Protein AF-A0A4R0TRZ0-F1 (afdb_monomer)

Solvent-accessible surface area (backbone atoms only — not comparable to full-atom values): 6457 Å² total; per-residue (Å²): 136,85,84,77,78,76,71,84,82,78,69,50,72,62,55,52,42,51,53,36,24,73,76,64,34,57,44,56,27,37,53,67,61,46,41,63,35,51,52,32,48,51,35,42,75,73,71,62,60,54,98,83,49,60,57,81,63,45,70,57,45,32,69,75,37,55,40,48,38,53,20,52,52,53,35,73,79,34,81,83,58,50,67,72,54,36,48,45,41,29,35,47,59,85,38,78,66,44,61,55,48,50,64,71,70,49,79,77,81,126

Organism: Bifidobacterium longum subsp. longum (NCBI:txid1679)

Structure (mmCIF, N/CA/C/O backbone):
data_AF-A0A4R0TRZ0-F1
#
_entry.id   AF-A0A4R0TRZ0-F1
#
loop_
_atom_site.group_PDB
_atom_site.id
_atom_site.type_symbol
_atom_site.label_atom_id
_atom_site.label_alt_id
_atom_site.label_comp_id
_atom_site.label_asym_id
_atom_site.label_entity_id
_atom_site.label_seq_id
_atom_site.pdbx_PDB_ins_code
_atom_site.Cartn_x
_atom_site.Cartn_y
_atom_site.Cartn_z
_atom_site.occupancy
_atom_site.B_iso_or_equiv
_atom_site.auth_seq_id
_atom_site.auth_comp_id
_atom_site.auth_asym_id
_atom_site.auth_atom_id
_atom_site.pdbx_PDB_model_num
ATOM 1 N N . MET A 1 1 ? 22.651 17.150 40.019 1.00 37.97 1 MET A N 1
ATOM 2 C CA . MET A 1 1 ? 22.800 16.223 38.879 1.00 37.97 1 MET A CA 1
ATOM 3 C C . MET A 1 1 ? 21.408 15.878 38.393 1.00 37.97 1 MET A C 1
ATOM 5 O O . MET A 1 1 ? 20.681 15.198 39.104 1.00 37.97 1 MET A O 1
ATOM 9 N N . THR A 1 2 ? 20.994 16.441 37.264 1.00 39.88 2 THR A N 1
ATOM 10 C CA . THR A 1 2 ? 19.668 16.193 36.690 1.00 39.88 2 THR A CA 1
ATOM 11 C C . THR A 1 2 ? 19.796 14.981 35.777 1.00 39.88 2 THR A C 1
ATOM 13 O O . THR A 1 2 ? 20.377 15.086 34.702 1.00 39.88 2 THR A O 1
ATOM 16 N N . ASN A 1 3 ? 19.316 13.820 36.223 1.00 47.25 3 ASN A N 1
ATOM 17 C CA . ASN A 1 3 ? 19.217 12.644 35.364 1.00 47.25 3 ASN A CA 1
ATOM 18 C C . ASN A 1 3 ? 18.076 12.877 34.373 1.00 47.25 3 ASN A C 1
ATOM 20 O O . ASN A 1 3 ? 16.919 12.572 34.661 1.00 47.25 3 ASN A O 1
ATOM 24 N N . ILE A 1 4 ? 18.399 13.441 33.211 1.00 51.59 4 ILE A N 1
ATOM 25 C CA . ILE A 1 4 ? 17.530 13.332 32.045 1.00 51.59 4 ILE A CA 1
ATOM 26 C C . ILE A 1 4 ? 17.728 11.906 31.540 1.00 51.59 4 ILE A C 1
ATOM 28 O O . ILE A 1 4 ? 18.693 11.602 30.847 1.00 51.59 4 ILE A O 1
ATOM 32 N N . ILE A 1 5 ? 16.844 11.003 31.962 1.00 55.81 5 ILE A N 1
ATOM 33 C CA . ILE A 1 5 ? 16.685 9.725 31.277 1.00 55.81 5 ILE A CA 1
ATOM 34 C C . ILE A 1 5 ? 16.014 10.076 29.950 1.00 55.81 5 ILE A C 1
ATOM 36 O O . ILE A 1 5 ? 14.788 10.177 29.876 1.00 55.81 5 ILE A O 1
ATOM 40 N N . GLU A 1 6 ? 16.809 10.318 28.910 1.00 54.28 6 GLU A N 1
ATOM 41 C CA . GLU A 1 6 ? 16.296 10.249 27.548 1.00 54.28 6 GLU A CA 1
ATOM 42 C C . GLU A 1 6 ? 15.823 8.810 27.334 1.00 54.28 6 GLU A C 1
ATOM 44 O O . GLU A 1 6 ? 16.615 7.876 27.211 1.00 54.28 6 GLU A O 1
ATOM 49 N N . LYS A 1 7 ? 14.503 8.600 27.362 1.00 49.09 7 LYS A N 1
ATOM 50 C CA . LYS A 1 7 ? 13.930 7.365 26.827 1.00 49.09 7 LYS A CA 1
ATOM 51 C C . LYS A 1 7 ? 14.335 7.304 25.352 1.00 49.09 7 LYS A C 1
ATOM 53 O O . LYS A 1 7 ? 14.022 8.261 24.640 1.00 49.09 7 LYS A O 1
ATOM 58 N N . PRO A 1 8 ? 14.949 6.215 24.862 1.00 45.03 8 PRO A N 1
ATOM 59 C CA . PRO A 1 8 ? 15.121 6.058 23.431 1.00 45.03 8 PRO A CA 1
ATOM 60 C C . PRO A 1 8 ? 13.716 5.953 22.841 1.00 45.03 8 PRO A C 1
ATOM 62 O O . PRO A 1 8 ? 12.975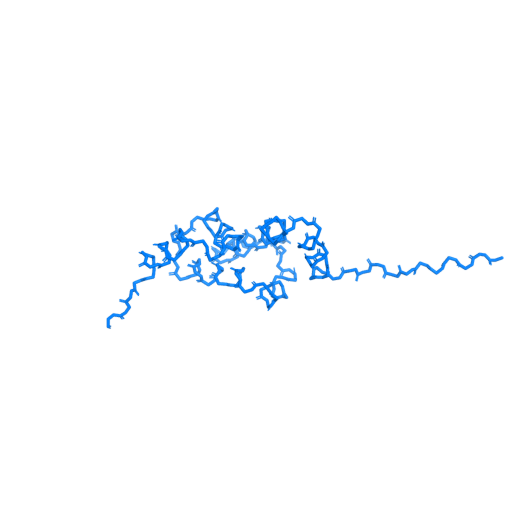 5.013 23.129 1.00 45.03 8 PRO A O 1
ATOM 65 N N . LYS A 1 9 ? 13.301 6.962 22.077 1.00 57.81 9 LYS A N 1
ATOM 66 C CA . LYS A 1 9 ? 12.044 6.909 21.334 1.00 57.81 9 LYS A CA 1
ATOM 67 C C . LYS A 1 9 ? 12.336 6.340 19.951 1.00 57.81 9 LYS A C 1
ATOM 69 O O . LYS A 1 9 ? 12.186 7.020 18.949 1.00 57.81 9 LYS A O 1
ATOM 74 N N . THR A 1 10 ? 12.794 5.096 19.909 1.00 54.50 10 THR A N 1
ATOM 75 C CA . THR A 1 10 ? 12.801 4.293 18.685 1.00 54.50 10 THR A CA 1
ATOM 76 C C . THR A 1 10 ? 11.435 3.634 18.571 1.00 54.50 10 THR A C 1
ATOM 78 O O . THR A 1 10 ? 11.265 2.455 18.875 1.00 54.50 10 THR A O 1
ATOM 81 N N . ASN A 1 11 ? 10.418 4.421 18.214 1.00 63.03 11 ASN A N 1
ATOM 82 C CA . ASN A 1 11 ? 9.164 3.814 17.790 1.00 63.03 11 ASN A CA 1
ATOM 83 C C . ASN A 1 11 ? 9.446 3.079 16.477 1.00 63.03 11 ASN A C 1
ATOM 85 O O . ASN A 1 11 ? 10.009 3.654 15.551 1.00 63.03 11 ASN A O 1
ATOM 89 N N . THR A 1 12 ? 9.097 1.797 16.413 1.00 83.31 12 THR A N 1
ATOM 90 C CA . THR A 1 12 ? 9.140 1.044 15.160 1.00 83.31 12 THR A CA 1
ATOM 91 C C . THR A 1 12 ? 8.091 1.605 14.202 1.00 83.31 12 THR A C 1
ATOM 93 O O . THR A 1 12 ? 7.075 2.155 14.638 1.00 83.31 12 THR A O 1
ATOM 96 N N . LEU A 1 13 ? 8.295 1.428 12.896 1.00 86.06 13 LEU A N 1
ATOM 97 C CA . LEU A 1 13 ? 7.359 1.889 11.866 1.00 86.06 13 LEU A CA 1
ATOM 98 C C . LEU A 1 13 ? 5.916 1.427 12.130 1.00 86.06 13 LEU A C 1
ATOM 100 O O . LEU A 1 13 ? 4.959 2.168 11.903 1.00 86.06 13 LEU A O 1
ATOM 104 N N . ILE A 1 14 ? 5.750 0.217 12.673 1.00 89.94 14 ILE A N 1
ATOM 105 C CA . ILE A 1 14 ? 4.432 -0.311 13.017 1.00 89.94 14 ILE A CA 1
ATOM 106 C C . ILE A 1 14 ? 3.779 0.404 14.201 1.00 89.94 14 ILE A C 1
ATOM 108 O O . ILE A 1 14 ? 2.562 0.600 14.210 1.00 89.94 14 ILE A O 1
ATOM 112 N N . GLU A 1 15 ? 4.564 0.838 15.185 1.00 90.44 15 GLU A N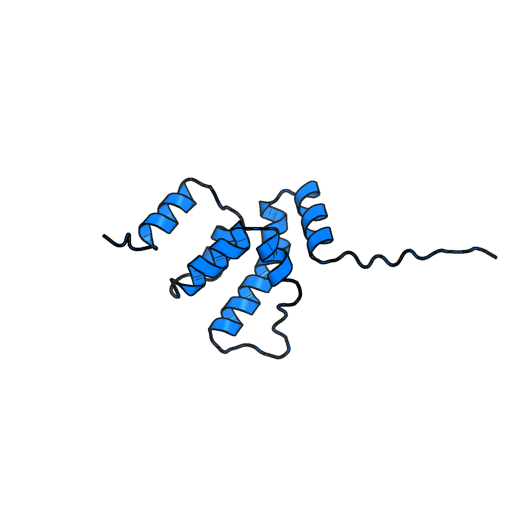 1
ATOM 113 C CA . GLU A 1 15 ? 4.034 1.610 16.302 1.00 90.44 15 GLU A CA 1
ATOM 114 C C . GLU A 1 15 ? 3.579 2.990 15.819 1.00 90.44 15 GLU A C 1
ATOM 116 O O . GLU A 1 15 ? 2.490 3.445 16.167 1.00 90.44 15 GLU A O 1
ATOM 121 N N . GLU A 1 16 ? 4.341 3.624 14.929 1.00 91.31 16 GLU A N 1
ATOM 122 C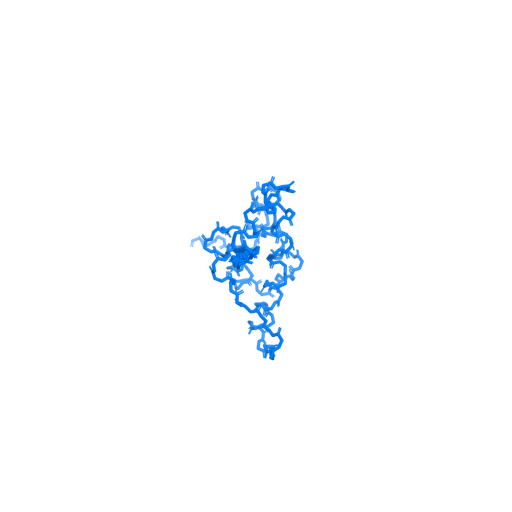 CA . GLU A 1 16 ? 3.932 4.888 14.312 1.00 91.31 16 GLU A CA 1
A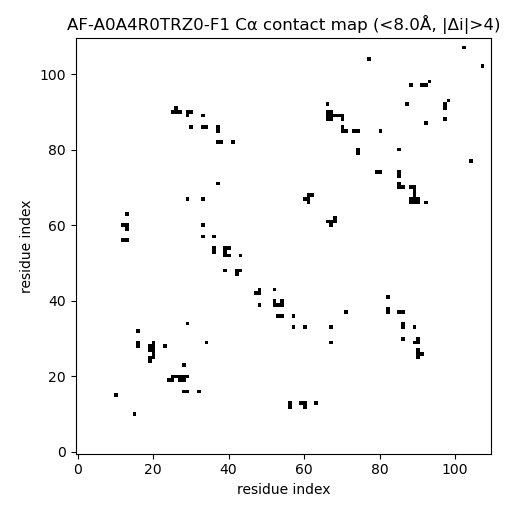TOM 123 C C . GLU A 1 16 ? 2.667 4.741 13.456 1.00 91.31 16 GLU A C 1
ATOM 125 O O . GLU A 1 16 ? 1.767 5.588 13.536 1.00 91.31 16 GLU A O 1
ATOM 130 N N . TYR A 1 17 ? 2.550 3.639 12.706 1.00 92.19 17 TYR A N 1
ATOM 131 C CA . TYR A 1 17 ? 1.325 3.293 11.987 1.00 92.19 17 TYR A CA 1
ATOM 132 C C . TYR A 1 17 ? 0.128 3.190 12.939 1.00 92.19 17 TYR A C 1
ATOM 134 O O . TYR A 1 17 ? -0.902 3.825 12.693 1.00 92.19 17 TYR A O 1
ATOM 142 N N . ARG A 1 18 ? 0.251 2.436 14.039 1.00 92.00 18 ARG A N 1
ATOM 143 C CA . ARG A 1 18 ? -0.833 2.254 15.021 1.00 92.00 18 ARG A CA 1
ATOM 144 C C . ARG A 1 18 ? -1.256 3.586 15.634 1.00 92.00 18 ARG A C 1
ATOM 146 O O . ARG A 1 18 ? -2.452 3.876 15.687 1.00 92.00 18 ARG A O 1
ATOM 153 N N . GLN A 1 19 ? -0.298 4.429 16.020 1.00 93.88 19 GLN A N 1
ATOM 154 C CA . GLN A 1 19 ? -0.588 5.754 16.573 1.00 93.88 19 GLN A CA 1
ATOM 155 C C . GLN A 1 19 ? -1.304 6.659 15.558 1.00 93.88 19 GLN A C 1
ATOM 157 O O . GLN A 1 19 ? -2.295 7.306 15.904 1.00 93.88 19 GLN A O 1
ATOM 162 N N . GLN A 1 20 ? -0.876 6.680 14.290 1.00 94.06 20 GLN A N 1
ATOM 163 C CA . GLN A 1 20 ? -1.592 7.440 13.259 1.00 94.06 20 GLN A CA 1
ATOM 164 C C . GLN A 1 20 ? -2.976 6.870 12.954 1.00 94.0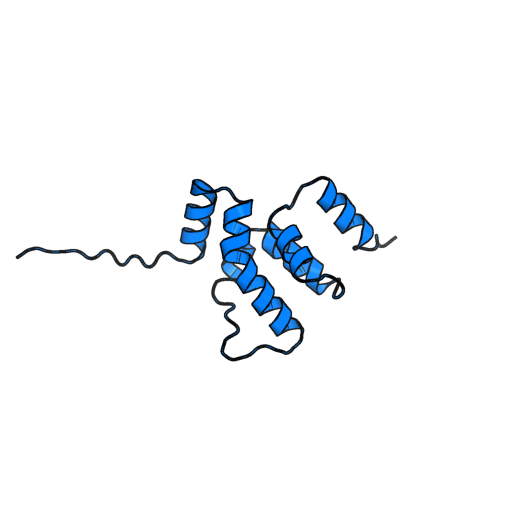6 20 GLN A C 1
ATOM 166 O O . GLN A 1 20 ? -3.910 7.646 12.742 1.00 94.06 20 GLN A O 1
ATOM 171 N N . ALA A 1 21 ? -3.126 5.546 12.920 1.00 92.56 21 ALA A N 1
ATOM 172 C CA . ALA A 1 21 ? -4.413 4.910 12.668 1.00 92.56 21 ALA A CA 1
ATOM 173 C C . ALA A 1 21 ? -5.424 5.270 13.766 1.00 92.56 21 ALA A C 1
ATOM 175 O O . ALA A 1 21 ? -6.570 5.591 13.451 1.00 92.56 21 ALA A O 1
ATOM 176 N N . LEU A 1 22 ? -4.980 5.302 15.027 1.00 93.88 22 LEU A N 1
ATOM 177 C CA . LEU A 1 22 ? -5.787 5.744 16.165 1.00 93.88 22 LEU A CA 1
ATOM 178 C C . LEU A 1 22 ? -6.139 7.238 16.088 1.00 93.88 22 LEU A C 1
ATOM 180 O O . LEU A 1 22 ? -7.283 7.608 16.340 1.00 93.88 22 LEU A O 1
ATOM 184 N N . ALA A 1 23 ? -5.184 8.097 15.725 1.00 94.88 23 ALA A N 1
ATOM 185 C CA . ALA A 1 23 ? -5.383 9.548 15.725 1.00 94.88 23 ALA A CA 1
ATOM 186 C C . ALA A 1 23 ? -6.183 10.069 14.517 1.00 94.88 23 ALA A C 1
ATOM 188 O O . ALA A 1 23 ? -6.932 11.039 14.630 1.00 94.88 23 ALA A O 1
ATOM 189 N N . TYR A 1 24 ? -6.004 9.455 13.346 1.00 93.12 24 TYR A N 1
ATOM 190 C CA . TYR A 1 24 ? -6.458 10.004 12.064 1.00 93.12 24 TYR A CA 1
ATOM 191 C C . TYR A 1 24 ? -7.273 9.024 11.212 1.00 93.12 24 TYR A C 1
ATOM 193 O O . TYR A 1 24 ? -7.732 9.395 10.128 1.00 93.12 24 TYR A O 1
ATOM 201 N N . GLY A 1 25 ? -7.466 7.794 11.691 1.00 91.56 25 GLY A N 1
ATOM 202 C CA . GLY A 1 25 ? -8.175 6.727 10.995 1.00 91.56 25 GLY A CA 1
ATOM 203 C C . GLY A 1 25 ? -7.281 5.900 10.067 1.00 91.56 25 GLY A C 1
ATOM 204 O O . GLY A 1 25 ? -6.290 6.380 9.508 1.00 91.56 25 GLY A O 1
ATOM 205 N N . HIS A 1 26 ? -7.678 4.640 9.862 1.00 90.06 26 HIS A N 1
ATOM 206 C CA . HIS A 1 26 ? -6.917 3.662 9.078 1.00 90.06 26 HIS A CA 1
ATOM 207 C C . HIS A 1 26 ? -6.623 4.121 7.648 1.00 90.06 26 HIS A C 1
ATOM 209 O O . HIS A 1 26 ? -5.491 3.974 7.202 1.00 90.06 26 HIS A O 1
ATOM 215 N N . GLU A 1 27 ? -7.596 4.697 6.930 1.00 91.75 27 GLU A N 1
ATOM 216 C CA . GLU A 1 27 ? -7.375 5.128 5.540 1.00 91.75 27 GLU A CA 1
ATOM 217 C C . GLU A 1 27 ? -6.226 6.142 5.454 1.00 91.75 27 GLU A C 1
ATOM 219 O O . GLU A 1 27 ? -5.336 6.009 4.611 1.00 91.75 27 GLU A O 1
ATOM 224 N N . LYS A 1 28 ? -6.227 7.149 6.334 1.00 92.94 28 LYS A N 1
ATOM 225 C CA . LYS A 1 28 ? -5.211 8.201 6.323 1.00 92.94 28 LYS A CA 1
ATOM 226 C C . LYS A 1 28 ? -3.846 7.654 6.734 1.00 92.94 28 LYS A C 1
ATOM 228 O O . LYS A 1 28 ? -2.873 7.945 6.049 1.00 92.94 28 LYS A O 1
ATOM 233 N N . ALA A 1 29 ? -3.784 6.809 7.763 1.00 93.44 29 ALA A N 1
ATOM 234 C CA . ALA A 1 29 ? -2.541 6.150 8.162 1.00 93.44 29 ALA A CA 1
ATOM 235 C C . ALA A 1 29 ? -1.966 5.272 7.036 1.00 93.44 29 ALA A C 1
ATOM 237 O O . ALA A 1 29 ? -0.790 5.386 6.706 1.00 93.44 29 ALA A O 1
ATOM 238 N N . ILE A 1 30 ? -2.794 4.461 6.368 1.00 92.50 30 ILE A N 1
ATOM 239 C CA . ILE A 1 30 ? -2.348 3.641 5.230 1.00 92.50 30 ILE A CA 1
ATOM 240 C C . ILE A 1 30 ? -1.796 4.524 4.112 1.00 92.50 30 ILE A C 1
ATOM 242 O O . ILE A 1 30 ? -0.737 4.227 3.571 1.00 92.50 30 ILE A O 1
ATOM 246 N N . ARG A 1 31 ? -2.467 5.631 3.776 1.00 94.12 31 ARG A N 1
ATOM 247 C CA . ARG A 1 31 ? -1.956 6.554 2.753 1.00 94.12 31 ARG A CA 1
ATOM 248 C C . ARG A 1 31 ? -0.604 7.150 3.128 1.00 94.12 31 ARG A C 1
ATOM 250 O O . ARG A 1 31 ? 0.213 7.313 2.229 1.00 94.12 31 ARG A O 1
ATOM 257 N N . THR A 1 32 ? -0.365 7.449 4.403 1.00 93.00 32 THR A N 1
ATOM 258 C CA . THR A 1 32 ? 0.925 7.975 4.864 1.00 93.00 32 THR A CA 1
ATOM 259 C C . THR A 1 32 ? 2.036 6.930 4.755 1.00 93.00 32 THR A C 1
ATOM 261 O O . THR A 1 32 ? 3.068 7.210 4.159 1.00 93.00 32 THR A O 1
ATOM 264 N N . PHE A 1 33 ? 1.824 5.730 5.304 1.00 91.19 33 PHE A N 1
ATOM 265 C CA . PHE A 1 33 ? 2.8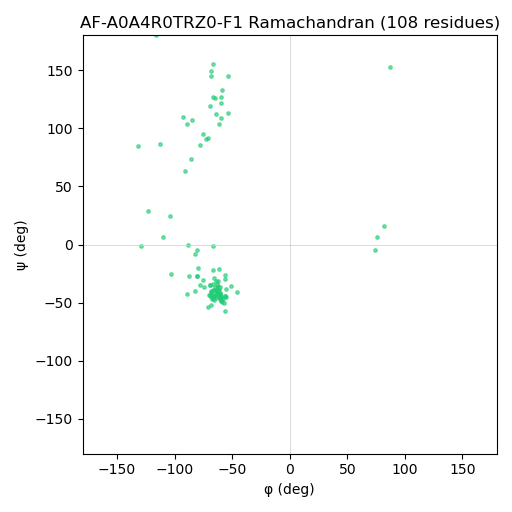91 4.730 5.452 1.00 91.19 33 PHE A CA 1
ATOM 266 C C . PHE A 1 33 ? 3.033 3.808 4.238 1.00 91.19 33 PHE A C 1
ATOM 268 O O . PHE A 1 33 ? 4.141 3.534 3.792 1.00 91.19 33 PHE A O 1
ATOM 275 N N . ALA A 1 34 ? 1.922 3.337 3.668 1.00 91.31 34 ALA A N 1
ATOM 276 C CA . ALA A 1 34 ? 1.967 2.340 2.603 1.00 91.31 34 ALA A CA 1
ATOM 277 C C . ALA A 1 34 ? 2.263 2.942 1.225 1.00 91.31 34 ALA A C 1
ATOM 279 O O . ALA A 1 34 ? 2.804 2.241 0.382 1.00 91.31 34 ALA A O 1
ATOM 280 N N . THR A 1 35 ? 1.920 4.210 0.964 1.00 93.31 35 THR A N 1
ATOM 281 C CA . THR A 1 35 ? 2.169 4.844 -0.348 1.00 93.31 35 THR A CA 1
ATOM 282 C C . THR A 1 35 ? 3.641 4.792 -0.772 1.00 93.31 35 THR A C 1
ATOM 284 O O . THR A 1 35 ? 3.894 4.233 -1.841 1.00 93.31 35 THR A O 1
ATOM 287 N N . PRO A 1 36 ? 4.605 5.317 0.016 1.00 91.50 36 PRO A N 1
ATOM 288 C CA . PRO A 1 36 ? 6.012 5.285 -0.386 1.00 91.50 36 PRO A CA 1
ATOM 289 C C . PRO A 1 36 ? 6.529 3.850 -0.543 1.00 91.50 36 PRO A C 1
ATOM 291 O O . PRO A 1 36 ? 7.207 3.546 -1.519 1.00 91.50 36 PRO A O 1
ATOM 294 N N . MET A 1 37 ? 6.124 2.934 0.340 1.00 92.56 37 MET A N 1
ATOM 295 C CA . MET A 1 37 ? 6.553 1.534 0.279 1.00 92.56 37 MET A CA 1
ATOM 296 C C . MET A 1 37 ? 5.986 0.781 -0.927 1.00 92.56 37 MET A C 1
ATOM 298 O O . MET A 1 37 ? 6.698 0.017 -1.565 1.00 92.56 37 MET A O 1
ATOM 302 N N . LEU A 1 38 ? 4.715 1.008 -1.276 1.00 92.81 38 LEU A N 1
ATOM 303 C CA . LEU A 1 38 ? 4.094 0.417 -2.463 1.00 92.81 38 LEU A CA 1
ATOM 304 C C . LEU A 1 38 ? 4.721 0.963 -3.752 1.00 92.81 38 LEU A C 1
ATOM 306 O O . LEU A 1 38 ? 4.846 0.216 -4.715 1.00 92.81 38 LEU A O 1
ATOM 310 N N . GLN A 1 39 ? 5.130 2.236 -3.769 1.00 91.69 39 GLN A N 1
ATOM 311 C CA . GLN A 1 39 ? 5.858 2.841 -4.890 1.00 91.69 39 GLN A CA 1
ATOM 312 C C . GLN A 1 39 ? 7.263 2.248 -5.041 1.00 91.69 39 GLN A C 1
ATOM 314 O O . GLN A 1 39 ? 7.657 1.882 -6.146 1.00 91.69 39 GLN A O 1
ATOM 319 N N . ALA A 1 40 ? 8.004 2.127 -3.937 1.00 90.31 40 ALA A N 1
ATOM 320 C CA . ALA A 1 40 ? 9.313 1.478 -3.917 1.00 90.31 40 ALA A CA 1
ATOM 321 C C . ALA A 1 40 ? 9.210 0.009 -4.362 1.00 90.31 40 ALA A C 1
ATOM 323 O O . ALA A 1 40 ? 9.997 -0.462 -5.181 1.00 90.31 40 ALA A O 1
ATOM 324 N N . TRP A 1 41 ? 8.187 -0.699 -3.882 1.00 91.31 41 TRP A N 1
ATOM 325 C CA . TRP A 1 41 ? 7.931 -2.089 -4.240 1.00 91.31 41 TRP A CA 1
ATOM 326 C C . TRP A 1 41 ? 7.570 -2.256 -5.723 1.00 91.31 41 TRP A C 1
ATOM 328 O O . TRP A 1 41 ? 8.119 -3.141 -6.372 1.00 91.31 41 TRP A O 1
ATOM 338 N N . GLU A 1 42 ? 6.708 -1.398 -6.282 1.00 90.06 42 GLU A N 1
ATOM 339 C CA . GLU A 1 42 ? 6.358 -1.423 -7.713 1.00 90.06 42 GLU A CA 1
ATOM 340 C C . GLU A 1 42 ? 7.606 -1.223 -8.584 1.00 90.06 42 GLU A C 1
ATOM 342 O O . GLU A 1 42 ? 7.877 -2.047 -9.458 1.00 90.06 42 GLU A O 1
ATOM 347 N N . LYS A 1 43 ? 8.426 -0.205 -8.281 1.00 88.00 43 LYS A N 1
ATOM 348 C CA . LYS A 1 43 ? 9.708 0.021 -8.968 1.00 88.00 43 LYS A CA 1
ATOM 349 C C . LYS A 1 43 ? 10.623 -1.200 -8.893 1.00 88.00 43 LYS A C 1
ATOM 351 O O . LYS A 1 43 ? 11.220 -1.585 -9.898 1.00 88.00 43 LYS A O 1
ATOM 356 N N . ALA A 1 44 ? 10.727 -1.822 -7.719 1.00 87.50 44 ALA A N 1
ATOM 357 C CA . ALA A 1 44 ? 11.539 -3.019 -7.537 1.00 87.50 44 ALA A CA 1
ATOM 358 C C . ALA A 1 44 ? 11.018 -4.199 -8.371 1.00 87.50 44 ALA A C 1
ATOM 360 O O . ALA A 1 44 ? 11.813 -4.906 -8.992 1.00 87.50 44 ALA A O 1
ATOM 361 N N . CYS A 1 45 ? 9.698 -4.384 -8.451 1.00 85.94 45 CYS A N 1
ATOM 362 C CA . CYS A 1 45 ? 9.081 -5.396 -9.310 1.00 85.94 45 CYS A CA 1
ATOM 363 C C . CYS A 1 45 ? 9.327 -5.149 -10.805 1.00 85.94 45 CYS A C 1
ATOM 365 O O . CYS A 1 45 ? 9.430 -6.111 -11.566 1.00 85.94 45 CYS A O 1
ATOM 367 N N . GLU A 1 46 ? 9.451 -3.892 -11.227 1.00 86.62 46 GLU A N 1
ATOM 368 C CA . GLU A 1 46 ? 9.783 -3.514 -12.606 1.00 86.62 46 GLU A CA 1
ATOM 369 C C . GLU A 1 46 ? 11.290 -3.596 -12.924 1.00 86.62 46 GLU A C 1
ATOM 371 O O . GLU A 1 46 ? 11.689 -3.423 -14.075 1.00 86.62 46 GLU A O 1
ATOM 376 N N . GLY A 1 47 ? 12.136 -3.901 -11.932 1.00 85.44 47 GLY A N 1
ATOM 377 C CA . GLY A 1 47 ? 13.592 -3.964 -12.091 1.00 85.44 47 GLY A CA 1
ATOM 378 C C . GLY A 1 47 ? 14.291 -2.602 -12.011 1.00 85.44 47 GLY A C 1
ATOM 379 O O . GLY A 1 47 ? 15.454 -2.497 -12.391 1.00 85.44 47 GLY A O 1
ATOM 380 N N . TYR A 1 48 ? 13.603 -1.576 -11.504 1.00 84.75 48 TYR A N 1
ATOM 381 C CA . TYR A 1 48 ? 14.113 -0.214 -11.312 1.00 84.75 48 TYR A CA 1
ATOM 382 C C . TYR A 1 48 ? 14.449 0.102 -9.845 1.00 84.75 48 TYR A C 1
ATOM 384 O O . TYR A 1 48 ? 14.409 1.265 -9.450 1.00 84.75 48 TYR A O 1
ATOM 392 N N . ALA A 1 49 ? 14.742 -0.912 -9.023 1.00 82.38 49 ALA A N 1
ATOM 393 C CA . ALA A 1 49 ? 15.236 -0.678 -7.668 1.00 82.38 49 ALA A CA 1
ATOM 394 C C . ALA A 1 49 ? 16.615 0.002 -7.716 1.00 82.38 49 ALA A C 1
ATOM 396 O O . ALA A 1 49 ? 17.540 -0.503 -8.354 1.00 82.38 49 ALA A O 1
ATOM 397 N N . ASP A 1 50 ? 16.732 1.130 -7.027 1.00 79.44 50 ASP A N 1
ATOM 398 C CA . ASP A 1 50 ? 17.952 1.910 -6.823 1.00 79.44 50 ASP A CA 1
ATOM 399 C C . ASP A 1 50 ? 18.336 1.945 -5.332 1.00 79.44 50 ASP A C 1
ATOM 401 O O . ASP A 1 50 ? 17.668 1.351 -4.484 1.00 79.44 50 ASP A O 1
ATOM 405 N N . GLU A 1 51 ? 19.437 2.627 -5.005 1.00 73.69 51 GLU A N 1
ATOM 406 C CA . GLU A 1 51 ? 19.904 2.800 -3.620 1.00 73.69 51 GLU A CA 1
ATOM 407 C C . GLU A 1 51 ? 18.888 3.552 -2.737 1.00 73.69 51 GLU A C 1
ATOM 409 O O . GLU A 1 51 ? 18.899 3.375 -1.521 1.00 73.69 51 GLU A O 1
ATOM 414 N N . ASP A 1 52 ? 17.969 4.313 -3.343 1.00 73.12 52 ASP A N 1
ATOM 415 C CA . ASP A 1 52 ? 16.899 5.055 -2.664 1.00 73.12 52 ASP A CA 1
ATOM 416 C C . ASP A 1 52 ? 15.616 4.213 -2.476 1.00 73.12 52 ASP A C 1
ATOM 418 O O . ASP A 1 52 ? 14.611 4.686 -1.933 1.00 73.12 52 ASP A O 1
ATOM 422 N N . THR A 1 53 ? 15.607 2.957 -2.934 1.00 75.50 53 THR A N 1
ATOM 423 C CA . THR A 1 53 ? 14.447 2.065 -2.834 1.00 75.50 53 THR A CA 1
ATOM 424 C C . THR A 1 53 ? 14.333 1.491 -1.419 1.00 75.50 53 THR A C 1
ATOM 426 O O . THR A 1 53 ? 14.790 0.387 -1.118 1.00 75.50 53 THR A O 1
ATOM 429 N N . GLU A 1 54 ? 13.686 2.246 -0.532 1.00 74.88 54 GLU A N 1
ATOM 430 C CA . GLU A 1 54 ? 13.497 1.878 0.873 1.00 74.88 54 GLU A CA 1
ATOM 431 C C . GLU A 1 54 ? 12.267 0.972 1.075 1.00 74.88 54 GLU A C 1
ATOM 433 O O . GLU A 1 54 ? 11.111 1.394 0.991 1.00 74.88 54 GLU A O 1
ATOM 438 N N . LEU A 1 55 ? 12.531 -0.311 1.342 1.00 84.38 55 LEU A N 1
ATOM 439 C CA . LEU A 1 55 ? 11.524 -1.334 1.671 1.00 84.38 55 LEU A CA 1
ATOM 440 C C . LEU A 1 55 ? 11.589 -1.790 3.136 1.00 84.38 55 LEU A C 1
ATOM 442 O O . LEU A 1 55 ? 10.892 -2.735 3.526 1.00 84.38 55 LEU A O 1
ATOM 446 N N . GLU A 1 56 ? 12.423 -1.144 3.952 1.00 85.75 56 GLU A N 1
ATOM 447 C CA . GLU A 1 56 ? 12.544 -1.456 5.373 1.00 85.75 56 GLU A CA 1
ATOM 448 C C . GLU A 1 56 ? 11.187 -1.291 6.076 1.00 85.75 56 GLU A C 1
ATOM 450 O O . GLU A 1 56 ? 10.445 -0.341 5.842 1.00 85.75 56 GLU A O 1
ATOM 455 N N . GLY A 1 57 ? 10.800 -2.274 6.890 1.00 86.38 57 GLY A N 1
ATOM 456 C CA . GLY A 1 57 ? 9.500 -2.279 7.567 1.00 86.38 57 GLY A CA 1
ATOM 457 C C . GLY A 1 57 ? 8.289 -2.585 6.672 1.00 86.38 57 GLY A C 1
ATOM 458 O O . GLY A 1 57 ? 7.189 -2.759 7.199 1.00 86.38 57 GLY A O 1
ATOM 459 N N . 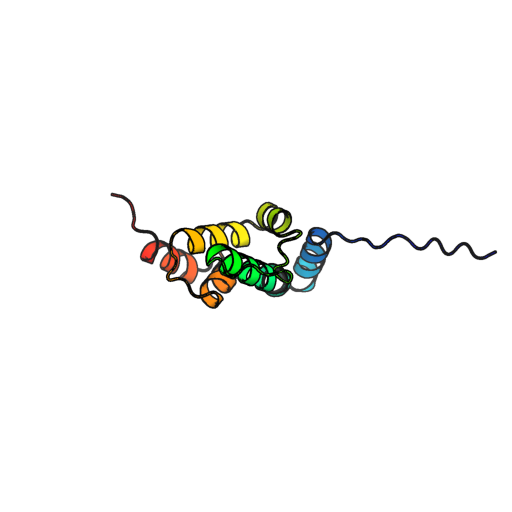PHE A 1 58 ? 8.437 -2.737 5.347 1.00 90.50 58 PHE A N 1
ATOM 460 C CA . PHE A 1 58 ? 7.289 -3.037 4.478 1.00 90.50 58 PHE A CA 1
ATOM 461 C C . PHE A 1 58 ? 6.681 -4.418 4.763 1.00 90.50 58 PHE A C 1
ATOM 463 O O . PHE A 1 58 ? 5.459 -4.572 4.808 1.00 90.50 58 PHE A O 1
ATOM 470 N N . ALA A 1 59 ? 7.522 -5.423 5.027 1.00 89.12 59 ALA A N 1
ATOM 471 C CA . ALA A 1 59 ? 7.065 -6.756 5.427 1.00 89.12 59 ALA A CA 1
ATOM 472 C C . ALA A 1 59 ? 6.309 -6.737 6.768 1.00 89.12 59 ALA A C 1
ATOM 474 O O . ALA A 1 59 ? 5.305 -7.437 6.928 1.00 89.12 59 ALA A O 1
ATOM 475 N N . GLU A 1 60 ? 6.751 -5.905 7.714 1.00 90.62 60 GLU A N 1
ATOM 476 C CA . GLU A 1 60 ? 6.067 -5.707 8.995 1.00 90.62 60 GLU A CA 1
ATOM 477 C C . GLU A 1 60 ? 4.707 -5.035 8.782 1.00 90.62 60 GLU A C 1
ATOM 479 O O . GLU A 1 60 ? 3.688 -5.523 9.275 1.00 90.62 60 GLU A O 1
ATOM 484 N N . LEU A 1 61 ? 4.661 -3.980 7.961 1.00 90.50 61 LEU A N 1
ATOM 485 C CA . LEU A 1 61 ? 3.422 -3.285 7.619 1.00 90.50 61 LEU A CA 1
ATOM 486 C C . LEU A 1 61 ? 2.416 -4.214 6.922 1.00 90.50 61 LEU A C 1
ATOM 488 O O . LEU A 1 61 ? 1.236 -4.193 7.263 1.00 90.50 61 LEU A O 1
ATOM 492 N N . MET A 1 62 ? 2.857 -5.058 5.983 1.00 91.69 62 MET A N 1
ATOM 493 C CA . MET A 1 62 ? 1.998 -6.055 5.323 1.00 91.69 62 MET A CA 1
ATOM 494 C C . MET A 1 62 ? 1.489 -7.141 6.279 1.00 91.69 62 MET A C 1
ATOM 496 O O . MET A 1 62 ? 0.415 -7.707 6.051 1.00 91.69 62 MET A O 1
ATOM 500 N N . SER A 1 63 ? 2.255 -7.449 7.325 1.00 88.25 63 SER A N 1
ATOM 501 C CA . SER A 1 63 ? 1.871 -8.441 8.333 1.00 88.25 63 SER A CA 1
ATOM 502 C C . SER A 1 63 ? 0.783 -7.911 9.265 1.00 88.25 63 SER A C 1
ATOM 504 O O . SER A 1 63 ? -0.122 -8.660 9.625 1.00 88.25 63 SER A O 1
ATOM 506 N N . GLU A 1 64 ? 0.829 -6.622 9.605 1.00 89.00 64 GLU A N 1
ATOM 507 C CA . GLU A 1 64 ? -0.199 -5.969 10.424 1.00 89.00 64 GLU A CA 1
ATOM 508 C C . GLU A 1 64 ? -1.424 -5.543 9.594 1.00 89.00 64 GLU A C 1
ATOM 510 O O . GLU A 1 64 ? -2.567 -5.665 10.035 1.00 89.00 64 GLU A O 1
ATOM 515 N N . VAL A 1 65 ? -1.204 -5.028 8.380 1.00 90.00 65 VAL A N 1
ATOM 516 C CA . VAL A 1 65 ? -2.235 -4.382 7.560 1.00 90.00 65 VAL A CA 1
ATOM 517 C C . VAL A 1 65 ? -2.520 -5.217 6.319 1.00 90.00 65 VAL A C 1
ATOM 519 O O . VAL A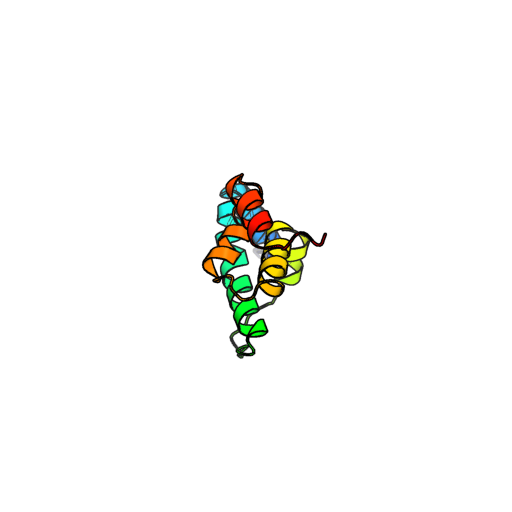 1 65 ? -1.995 -4.969 5.231 1.00 90.00 65 VAL A O 1
ATOM 522 N N . PHE A 1 66 ? -3.427 -6.185 6.457 1.00 87.00 66 PHE A N 1
ATOM 523 C CA . PHE A 1 66 ? -3.754 -7.127 5.379 1.00 87.00 66 PHE A CA 1
ATOM 524 C C . PHE A 1 66 ? -4.205 -6.459 4.077 1.00 87.00 66 PHE A C 1
ATOM 526 O O . PHE A 1 66 ? -3.905 -6.967 3.006 1.00 87.00 66 PHE A O 1
ATOM 533 N N . ASN A 1 67 ? -4.831 -5.284 4.142 1.00 89.19 67 ASN A N 1
ATOM 534 C CA . ASN A 1 67 ? -5.222 -4.538 2.944 1.00 89.19 67 ASN A CA 1
ATOM 535 C C . ASN A 1 67 ? -4.015 -4.114 2.092 1.00 89.19 67 ASN A C 1
ATOM 537 O O . ASN A 1 67 ? -4.103 -4.104 0.867 1.00 89.19 67 ASN A O 1
ATOM 541 N N . VAL A 1 68 ? -2.891 -3.767 2.730 1.00 91.12 68 VAL A N 1
ATOM 542 C CA . VAL A 1 68 ? -1.641 -3.409 2.041 1.00 91.12 68 VAL A CA 1
ATOM 543 C C . VAL A 1 68 ? -1.061 -4.643 1.356 1.00 91.12 68 VAL A C 1
ATOM 545 O O . VAL A 1 68 ? -0.718 -4.584 0.176 1.00 91.12 68 VAL A O 1
ATOM 548 N N . ARG A 1 69 ? -1.036 -5.780 2.062 1.00 90.75 69 ARG A N 1
ATOM 549 C CA . ARG A 1 69 ? -0.606 -7.070 1.507 1.00 90.75 69 ARG A CA 1
ATOM 550 C C . ARG A 1 69 ? -1.458 -7.486 0.309 1.00 90.75 69 ARG A C 1
ATOM 552 O O . ARG A 1 69 ? -0.922 -7.821 -0.742 1.00 90.75 69 ARG A O 1
ATOM 559 N N . ASP A 1 70 ? -2.777 -7.441 0.454 1.00 87.94 70 ASP A N 1
ATOM 560 C CA . ASP A 1 70 ? -3.711 -7.856 -0.591 1.00 87.94 70 ASP A CA 1
ATOM 561 C C . ASP A 1 70 ? -3.614 -6.939 -1.819 1.00 87.94 70 ASP A C 1
ATOM 563 O O . ASP A 1 70 ? -3.688 -7.417 -2.950 1.00 87.94 70 ASP A O 1
ATOM 567 N N . ALA A 1 71 ? -3.390 -5.635 -1.619 1.00 89.38 71 ALA A N 1
ATOM 568 C CA . ALA A 1 71 ? -3.147 -4.695 -2.708 1.00 89.38 71 ALA A CA 1
ATOM 569 C C . ALA A 1 71 ? -1.845 -5.000 -3.465 1.00 89.38 71 ALA A C 1
ATOM 571 O O . ALA A 1 71 ? -1.856 -4.995 -4.696 1.00 89.38 71 ALA A O 1
ATOM 572 N N . ALA A 1 72 ? -0.756 -5.309 -2.753 1.00 89.81 72 ALA A N 1
ATOM 573 C CA . ALA A 1 72 ? 0.509 -5.712 -3.367 1.00 89.81 72 ALA A CA 1
ATOM 574 C C . ALA A 1 72 ? 0.357 -7.025 -4.158 1.00 89.81 72 ALA A C 1
ATOM 576 O O . ALA A 1 72 ? 0.758 -7.105 -5.317 1.00 89.81 72 ALA A O 1
ATOM 577 N N . ILE A 1 73 ? -0.326 -8.031 -3.598 1.00 88.38 73 ILE A N 1
ATOM 578 C CA . ILE A 1 73 ? -0.628 -9.283 -4.315 1.00 88.38 73 ILE A CA 1
ATOM 579 C C . ILE A 1 73 ? -1.464 -9.001 -5.570 1.00 88.38 73 ILE A C 1
ATOM 581 O O . ILE A 1 73 ? -1.149 -9.506 -6.647 1.00 88.38 73 ILE A O 1
ATOM 585 N N . ALA A 1 74 ? -2.508 -8.174 -5.458 1.00 84.00 74 ALA A N 1
ATOM 586 C CA . ALA A 1 74 ? -3.377 -7.826 -6.580 1.00 84.00 74 ALA A CA 1
ATOM 587 C C . ALA A 1 74 ? -2.635 -7.078 -7.700 1.00 84.00 74 ALA A C 1
ATOM 589 O O . ALA A 1 74 ? -2.949 -7.260 -8.877 1.00 84.00 74 ALA A O 1
ATOM 590 N N . ALA A 1 75 ? -1.646 -6.260 -7.346 1.00 87.00 75 ALA A N 1
ATOM 591 C CA . ALA A 1 75 ? -0.762 -5.614 -8.303 1.00 87.00 75 ALA A CA 1
ATOM 592 C C . ALA A 1 75 ? 0.183 -6.614 -8.985 1.00 87.00 75 ALA A C 1
ATOM 594 O O . ALA A 1 75 ? 0.310 -6.594 -10.206 1.00 87.00 75 ALA A O 1
ATOM 595 N N . ALA A 1 76 ? 0.775 -7.541 -8.224 1.00 86.88 76 ALA A N 1
ATOM 596 C CA . ALA A 1 76 ? 1.707 -8.537 -8.755 1.00 86.88 76 ALA A CA 1
ATOM 597 C C . ALA A 1 76 ? 1.049 -9.475 -9.782 1.00 86.88 76 ALA A C 1
ATOM 599 O O . ALA A 1 76 ? 1.650 -9.825 -10.795 1.00 86.88 76 ALA A O 1
ATOM 600 N N . ILE A 1 77 ? -0.206 -9.865 -9.549 1.00 84.75 77 ILE A N 1
ATOM 601 C CA . ILE A 1 77 ? -0.970 -10.717 -10.476 1.00 84.75 77 ILE A CA 1
ATOM 602 C C . ILE A 1 77 ? -1.566 -9.942 -11.659 1.00 84.75 77 ILE A C 1
ATOM 604 O O . ILE A 1 77 ? -1.930 -10.548 -12.668 1.00 84.75 77 ILE A O 1
ATOM 608 N N . ASN A 1 78 ? -1.714 -8.619 -11.541 1.00 83.00 78 ASN A N 1
ATOM 609 C CA . ASN A 1 78 ? -2.276 -7.773 -12.585 1.00 83.00 78 ASN A CA 1
ATOM 610 C C . ASN A 1 78 ? -1.389 -6.543 -12.830 1.00 83.00 78 ASN A C 1
ATOM 612 O O . ASN A 1 78 ? -1.701 -5.450 -12.346 1.00 83.00 78 ASN A O 1
ATOM 616 N N . PRO A 1 79 ? -0.347 -6.677 -13.671 1.00 78.50 79 PRO A N 1
ATOM 617 C CA . PRO A 1 79 ? 0.623 -5.608 -13.923 1.00 78.50 79 PRO A CA 1
ATOM 618 C C . PRO A 1 79 ? 0.030 -4.390 -14.652 1.00 78.50 79 PRO A C 1
ATOM 620 O O . PRO A 1 79 ? 0.722 -3.417 -14.916 1.00 78.50 79 PRO A O 1
ATOM 623 N N . ARG A 1 80 ? -1.265 -4.406 -15.007 1.00 82.44 80 ARG A N 1
ATOM 624 C CA . ARG A 1 80 ? -1.961 -3.236 -15.572 1.00 82.44 80 ARG A CA 1
ATOM 625 C C . ARG A 1 80 ? -2.446 -2.263 -14.499 1.00 82.44 80 ARG A C 1
ATOM 627 O O . ARG A 1 80 ? -2.991 -1.207 -14.835 1.00 82.44 80 ARG A O 1
ATOM 634 N N . PHE A 1 81 ? -2.347 -2.627 -13.223 1.00 85.06 81 PHE A N 1
ATOM 635 C CA . PHE A 1 81 ? -2.722 -1.736 -12.138 1.00 85.06 81 PHE A CA 1
ATOM 636 C C . PHE A 1 81 ? -1.737 -0.587 -12.046 1.00 85.06 81 PHE A C 1
ATOM 638 O O . PHE A 1 81 ? -0.565 -0.775 -11.781 1.00 85.06 81 PHE A O 1
ATOM 645 N N . LYS A 1 82 ? -2.252 0.628 -12.227 1.00 89.94 82 LYS A N 1
ATOM 646 C CA . LYS A 1 82 ? -1.493 1.838 -11.927 1.00 89.94 82 LYS A CA 1
ATOM 647 C C . LYS A 1 82 ? -1.292 1.937 -10.418 1.00 89.94 82 LYS A C 1
ATOM 649 O O . LYS A 1 82 ? -2.248 1.682 -9.678 1.00 89.94 82 LYS A O 1
ATOM 654 N N . ILE A 1 83 ? -0.151 2.453 -9.975 1.00 91.19 83 ILE A N 1
ATOM 655 C CA . ILE A 1 83 ? 0.150 2.694 -8.557 1.00 91.19 83 ILE A CA 1
ATOM 656 C C . ILE A 1 83 ? -0.972 3.372 -7.761 1.00 91.19 83 ILE A C 1
ATOM 658 O O . ILE A 1 83 ? -1.312 2.953 -6.657 1.00 91.19 83 ILE A O 1
ATOM 662 N N . GLY A 1 84 ? -1.655 4.361 -8.347 1.00 91.00 84 GLY A N 1
ATOM 663 C CA . GLY A 1 84 ? -2.794 5.027 -7.705 1.00 91.00 84 GLY A CA 1
ATOM 664 C C . GLY A 1 84 ? -3.977 4.089 -7.420 1.00 91.00 84 GLY A C 1
ATOM 665 O O . GLY A 1 84 ? -4.690 4.270 -6.432 1.00 91.00 84 GLY A O 1
ATOM 666 N N . THR A 1 85 ? -4.184 3.064 -8.249 1.00 88.75 85 THR A N 1
ATOM 667 C CA . THR A 1 85 ? -5.157 1.996 -7.984 1.00 88.75 85 THR A CA 1
ATOM 668 C C . THR A 1 85 ? -4.682 1.124 -6.826 1.00 88.75 85 THR A C 1
ATOM 670 O O . THR A 1 85 ? -5.482 0.860 -5.935 1.00 88.75 85 THR A O 1
ATOM 673 N N . ILE A 1 86 ? -3.401 0.749 -6.785 1.00 90.50 86 ILE A N 1
ATOM 674 C CA . ILE A 1 86 ? -2.808 -0.079 -5.719 1.00 90.50 86 ILE A CA 1
ATOM 675 C C . ILE A 1 86 ? -2.937 0.612 -4.352 1.00 90.50 86 ILE A C 1
ATOM 677 O O . ILE A 1 86 ? -3.450 0.031 -3.398 1.00 90.50 86 ILE A O 1
ATOM 681 N N . ILE A 1 87 ? -2.594 1.899 -4.274 1.00 92.38 87 ILE A N 1
ATOM 682 C CA . ILE A 1 87 ? -2.737 2.703 -3.049 1.00 92.38 87 ILE A CA 1
ATOM 683 C C . ILE A 1 87 ? -4.205 2.781 -2.611 1.00 92.38 87 ILE A C 1
ATOM 685 O O . ILE A 1 87 ? -4.520 2.672 -1.426 1.00 92.38 87 ILE A O 1
ATOM 689 N N . ASN A 1 88 ? -5.134 2.955 -3.556 1.00 90.12 88 ASN A N 1
ATOM 690 C CA . ASN A 1 88 ? -6.561 2.978 -3.235 1.00 90.12 88 ASN A CA 1
ATOM 691 C C . ASN A 1 88 ? -7.090 1.608 -2.792 1.00 90.12 88 ASN A C 1
ATOM 693 O O . ASN A 1 88 ? -7.961 1.570 -1.923 1.00 90.12 88 ASN A O 1
ATOM 697 N N . LEU A 1 89 ? -6.572 0.511 -3.355 1.00 86.81 89 LEU A N 1
ATOM 698 C CA . LEU A 1 89 ? -6.880 -0.846 -2.904 1.00 86.81 89 LEU A CA 1
ATOM 699 C C . LEU A 1 89 ? -6.463 -1.015 -1.437 1.00 86.81 89 LEU A C 1
ATOM 701 O O . LEU A 1 89 ? -7.28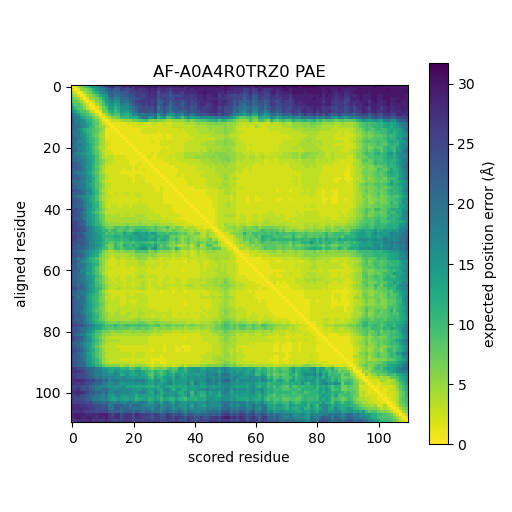1 -1.436 -0.623 1.00 86.81 89 LEU A O 1
ATOM 705 N N . ALA A 1 90 ? -5.246 -0.594 -1.090 1.00 91.25 90 ALA A N 1
ATOM 706 C CA . ALA A 1 90 ? -4.739 -0.673 0.276 1.00 91.25 90 ALA A CA 1
ATOM 707 C C . ALA A 1 90 ? -5.545 0.203 1.253 1.00 91.25 90 ALA A C 1
ATOM 709 O O . ALA A 1 90 ? -5.925 -0.241 2.335 1.00 91.25 90 ALA A O 1
ATOM 710 N N . ALA A 1 91 ? -5.833 1.451 0.878 1.00 90.69 91 ALA A N 1
ATOM 711 C CA . ALA A 1 91 ? -6.409 2.440 1.788 1.00 90.69 91 ALA A CA 1
ATOM 712 C C . ALA A 1 91 ? -7.933 2.306 1.981 1.00 90.69 91 ALA A C 1
ATOM 714 O O . ALA A 1 91 ? -8.452 2.693 3.027 1.00 90.69 91 ALA A O 1
ATOM 715 N N . LYS A 1 92 ? -8.657 1.769 0.985 1.00 84.88 92 LYS A N 1
ATOM 716 C CA . LYS A 1 92 ? -10.135 1.695 0.957 1.00 84.88 92 LYS A CA 1
ATOM 717 C C . LYS A 1 92 ? -10.677 0.272 0.797 1.00 84.88 92 LYS A C 1
ATOM 719 O O . LYS A 1 92 ? -11.757 0.075 0.214 1.00 84.88 92 LYS A O 1
ATOM 724 N N . ALA A 1 93 ? -9.935 -0.725 1.269 1.00 67.44 93 ALA A N 1
ATOM 725 C CA . ALA A 1 93 ? -10.393 -2.106 1.227 1.00 67.44 93 ALA A CA 1
ATOM 726 C C . ALA A 1 93 ? -11.777 -2.246 1.890 1.00 67.44 93 ALA A C 1
ATOM 728 O O . ALA A 1 93 ? -12.110 -1.545 2.843 1.00 67.44 93 ALA A O 1
ATOM 729 N N . HIS A 1 94 ? -12.601 -3.143 1.342 1.00 62.41 94 HIS A N 1
ATOM 730 C CA . HIS A 1 94 ? -13.990 -3.422 1.751 1.00 62.41 94 HIS A CA 1
ATOM 731 C C . HIS A 1 94 ? -15.071 -2.411 1.341 1.00 62.41 94 HIS A C 1
ATOM 733 O O . HIS A 1 94 ? -16.243 -2.610 1.667 1.00 62.41 94 HIS A O 1
ATOM 739 N N . THR A 1 95 ? -14.758 -1.399 0.532 1.00 62.81 95 THR A N 1
ATOM 740 C CA . THR A 1 95 ? -15.822 -0.624 -0.127 1.00 62.81 95 THR A CA 1
ATOM 741 C C . THR A 1 95 ? -16.558 -1.476 -1.186 1.00 62.81 95 THR A C 1
ATOM 743 O O . THR A 1 95 ? -15.954 -2.342 -1.822 1.00 62.81 95 THR A O 1
ATOM 746 N N . PRO A 1 96 ? -17.859 -1.253 -1.463 1.00 61.75 96 PRO A N 1
ATOM 747 C CA . PRO A 1 96 ? -18.573 -1.952 -2.545 1.00 61.75 96 PRO A CA 1
ATOM 748 C C . PRO A 1 96 ? -17.917 -1.787 -3.926 1.00 61.75 96 PRO A C 1
ATOM 750 O O . PRO A 1 96 ? -18.065 -2.635 -4.806 1.00 61.75 96 PRO A O 1
ATOM 753 N N . TYR A 1 97 ? -17.185 -0.687 -4.118 1.00 58.19 97 TYR A N 1
ATOM 754 C CA . TYR A 1 97 ? -16.350 -0.433 -5.288 1.00 58.19 97 TYR A CA 1
ATOM 755 C C . TYR A 1 97 ? -15.202 -1.452 -5.407 1.00 58.19 97 TYR A C 1
ATOM 757 O O . TYR A 1 97 ? -14.955 -1.976 -6.490 1.00 58.19 97 TYR A O 1
ATOM 765 N N . TYR A 1 98 ? -14.580 -1.813 -4.282 1.00 61.94 98 TYR A N 1
ATOM 766 C CA . TYR A 1 98 ? -13.459 -2.749 -4.188 1.00 61.94 98 TYR A CA 1
ATOM 767 C C . TYR A 1 98 ? -13.833 -4.184 -4.586 1.00 61.94 98 TYR A C 1
ATOM 769 O O . TYR A 1 98 ? -13.168 -4.776 -5.435 1.00 61.94 98 TYR A O 1
ATOM 777 N N . LYS A 1 99 ? -14.954 -4.721 -4.070 1.00 64.38 99 LYS A N 1
ATOM 778 C CA . LYS A 1 99 ? -15.466 -6.048 -4.486 1.00 64.38 99 LYS A CA 1
ATOM 779 C C . LYS A 1 99 ? -15.684 -6.124 -6.000 1.00 64.38 99 LYS A C 1
ATOM 781 O O . LYS A 1 99 ? -15.413 -7.147 -6.617 1.00 64.38 99 LYS A O 1
ATOM 786 N N . ARG A 1 100 ? -16.163 -5.022 -6.584 1.00 65.69 100 ARG A N 1
ATOM 787 C CA . ARG A 1 100 ? -16.467 -4.894 -8.013 1.00 65.69 100 ARG A CA 1
ATOM 788 C C . ARG A 1 100 ? -15.215 -4.739 -8.876 1.00 65.69 100 ARG A C 1
ATOM 790 O O . ARG A 1 100 ? -15.239 -5.125 -10.038 1.00 65.69 100 ARG A O 1
ATOM 797 N N . LEU A 1 101 ? -14.162 -4.129 -8.334 1.00 64.31 101 LEU A N 1
ATOM 798 C CA . LEU A 1 101 ? -12.868 -4.010 -8.996 1.00 64.31 101 LEU A CA 1
ATOM 799 C C . LEU A 1 101 ? -12.195 -5.383 -9.039 1.00 64.31 101 LEU A C 1
ATOM 801 O O . LEU A 1 101 ? -11.947 -5.874 -10.134 1.00 64.31 101 LEU A O 1
ATOM 805 N N . LEU A 1 102 ? -12.052 -6.046 -7.883 1.00 65.00 102 LEU A N 1
ATOM 806 C CA . LEU A 1 102 ? -11.477 -7.391 -7.785 1.00 65.00 102 LEU A CA 1
ATOM 807 C C . LEU A 1 102 ? -12.195 -8.407 -8.679 1.00 65.00 102 LEU A C 1
ATOM 809 O O . LEU A 1 102 ? -11.530 -9.137 -9.405 1.00 65.00 102 LEU A O 1
ATOM 813 N N . SER A 1 103 ? -13.533 -8.418 -8.697 1.00 67.69 103 SER A N 1
ATOM 814 C CA . SER A 1 103 ? -14.298 -9.358 -9.530 1.00 67.69 103 SER A CA 1
ATOM 815 C C . SER A 1 103 ? -14.153 -9.129 -11.037 1.00 67.69 103 SER A C 1
ATOM 817 O O . SER A 1 103 ? -14.413 -10.040 -11.818 1.00 67.69 103 SER A O 1
ATOM 819 N N . LYS A 1 104 ? -13.768 -7.920 -11.464 1.00 65.81 104 LYS A N 1
ATOM 820 C CA . LYS A 1 104 ? -13.500 -7.603 -12.875 1.00 65.81 104 LYS A CA 1
ATOM 821 C C . LYS A 1 104 ? -12.063 -7.910 -13.283 1.00 65.81 104 LYS A C 1
ATOM 823 O O . LYS A 1 104 ? -11.807 -8.108 -14.466 1.00 65.81 104 LYS A O 1
ATOM 828 N N . THR A 1 105 ? -11.130 -7.873 -12.337 1.00 58.59 105 THR A N 1
ATOM 829 C CA . THR A 1 105 ? -9.687 -7.944 -12.610 1.00 58.59 105 THR A CA 1
ATOM 830 C C . THR A 1 105 ? -9.076 -9.303 -12.317 1.00 58.59 105 THR A C 1
ATOM 832 O O . THR A 1 105 ? -8.063 -9.635 -12.921 1.00 58.59 105 THR A O 1
ATOM 835 N N . LEU A 1 106 ? -9.682 -10.082 -11.423 1.00 62.34 106 LEU A N 1
ATOM 836 C CA . LEU A 1 106 ? -9.349 -11.481 -11.196 1.00 62.34 106 LEU A CA 1
ATOM 837 C C . LEU A 1 106 ? -10.274 -12.328 -12.075 1.00 62.34 106 LEU A C 1
ATOM 839 O O . LEU A 1 106 ? -11.476 -12.366 -11.797 1.00 62.34 106 LEU A O 1
ATOM 843 N N . PRO A 1 107 ? -9.781 -12.983 -13.142 1.00 55.84 107 PRO A N 1
ATOM 844 C CA . PRO A 1 107 ? -10.601 -13.951 -13.849 1.00 55.84 107 PRO A CA 1
ATOM 845 C C . PRO A 1 107 ? -10.991 -15.045 -12.853 1.00 55.84 107 PRO A C 1
ATOM 847 O O . PRO A 1 107 ? -10.133 -15.680 -12.244 1.00 55.84 107 PRO A O 1
ATOM 850 N N . LEU A 1 108 ? -12.295 -15.248 -12.663 1.00 51.38 108 LEU A N 1
ATOM 851 C CA . LEU A 1 108 ? -12.791 -16.444 -11.996 1.00 51.38 108 LEU A CA 1
ATOM 852 C C . LEU A 1 108 ? -12.319 -17.629 -12.842 1.00 51.38 108 LEU A C 1
ATOM 854 O O . LEU A 1 108 ? -12.804 -17.811 -13.961 1.00 51.38 108 LEU A O 1
ATOM 858 N N . SER A 1 109 ? -11.352 -18.394 -12.332 1.00 47.75 109 SER A N 1
ATOM 859 C CA . SER A 1 109 ? -11.096 -19.738 -12.840 1.00 47.75 109 SER A CA 1
ATOM 860 C C . SER A 1 109 ? -12.425 -20.480 -12.769 1.00 47.75 109 SER A C 1
ATOM 862 O O . SER A 1 109 ? -12.969 -20.655 -11.677 1.00 47.75 109 SER A O 1
ATOM 864 N N . LYS A 1 110 ? -12.980 -20.822 -13.931 1.00 43.25 110 LYS A N 1
ATOM 865 C CA . LYS A 1 110 ? -14.022 -21.843 -14.020 1.00 43.25 110 LYS A CA 1
ATOM 866 C C . LYS A 1 110 ? -13.410 -23.214 -13.785 1.00 43.25 110 LYS A C 1
ATOM 868 O O . LYS A 1 110 ? -12.197 -23.355 -14.063 1.00 43.25 110 LYS A O 1
#

Secondary structure (DSSP, 8-state):
------------HHHHHHHHHHHH-HHHHHHHHHHHHHHHHHHHHTT---TT---TTHHHHHHH-HHHHHHHHHHHH-TT--HHHHHHHHHTTTSHHHHHHHHHHS----

Radius of gyration: 16.98 Å; Cα contacts (8 Å, |Δi|>4): 86; chains: 1; bounding box: 41×38×54 Å

pLDDT: mean 80.11, std 15.23, range [37.97, 94.88]

Foldseek 3Di:
DDPPPPDPPPDDPVNVLVVCCVVPNQLVSLLVRLLLLLVLVLCVLVVNRDPPSDNPCVVVCCVVQVQLVVLSVLCNVQVVDDSVNSSCSRRPPPDPVNVVVCPVSDPPDD

Mean predicted aligned error: 8.85 Å

Sequence (110 aa):
MTNIIEKPKTNTLIEEYRQQALAYGHEKAIRTFATPMLQAWEKACEGYADEDTELEGFAELMSEVFNVRDAAIAAAINPRFKIGTIINLAAKAHTPYYKRLLSKTLPLSK